Protein AF-A0A1Q3J452-F1 (afdb_monomer)

Sequence (165 aa):
MGGCTTPSDTPPPAIDLPASRIGHAGDHASPPPPAVRPVKRPRPASAARPKAVTLDPDRLIGLGPEAVRALLGPPAQVRDGDLSREWIYTARDCSFRVIFYPNLNAAAFRVLKYGGSNRDGDVLDVSDVCIRHILNMSQSASTAARKNDAAGNRRGARPGDGGGR

Foldseek 3Di:
DDDDDDDDDDDDDDDDDDDDDDDDDDDDDDDDDPPPDPPPDPDPDPDPQPDQPQDDPVVQFFDAPVVVCLQQNAAPDWDDDDFWIKGWHDDPFKIKIWIWGQDPVPRGTGTHDIFMATPVGHTDDCPDPRNSVSNSVRRSVSVVVVVVVVVVVVPPDDDDDDDDD

pLDDT: mean 75.23, std 18.27, range [39.34, 97.19]

Nearest PDB structures (foldseek):
  3msw-assembly1_A  TM=6.963E-01  e=2.381E-01  Bacteroides fragilis NCTC 9343
  3ogd-assembly1_A  TM=4.836E-01  e=5.644E-01  Escherichia coli K-12
  3oh6-assembly1_A  TM=4.801E-01  e=7.681E-01  Escherichia coli K-12
  7kzp-assembly1_Q  TM=5.846E-01  e=1.423E+00  Homo sapiens
  8i34-assembly4_G  TM=4.646E-01  e=3.814E+00  Haliclona sp.

Mean predicted aligned error: 17.91 Å

Radius of gyration: 31.44 Å; Cα contacts (8 Å, |Δi|>4): 167; chains: 1; bounding box: 65×82×69 Å

Secondary structure (DSSP, 8-state):
----------PPPPPPP--------------PPP------PPPPP---PPP-PPPPGGGGTT--HHHHHHHH-S-SEEEE-SS-EEEEEE-SSEEEEEEEEEETTTTEEEEEEEEEEESS-PEEPTTSHHHHHHHHHHHHHHHHHHHHHHHHGGG----------

Structure (mmCIF, N/CA/C/O backbone):
data_AF-A0A1Q3J452-F1
#
_entry.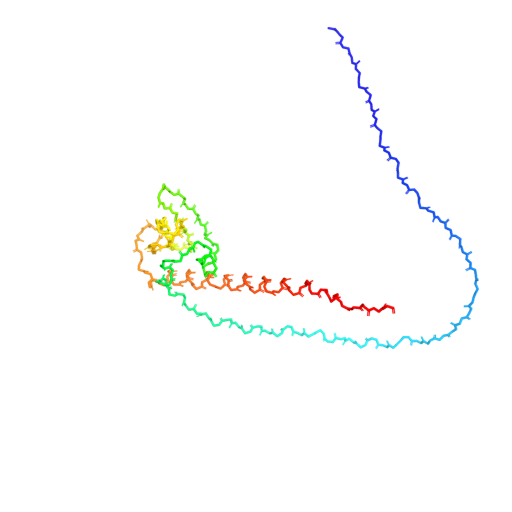id   AF-A0A1Q3J452-F1
#
loop_
_atom_site.group_PDB
_atom_site.id
_atom_site.type_symbol
_atom_site.label_atom_id
_atom_site.label_alt_id
_atom_site.label_comp_id
_atom_site.label_asym_id
_atom_site.label_entity_id
_atom_site.label_seq_id
_atom_site.pdbx_PDB_ins_code
_atom_site.Cartn_x
_atom_site.Cartn_y
_atom_site.Cartn_z
_atom_site.occupancy
_atom_site.B_iso_or_equiv
_atom_site.auth_seq_id
_atom_site.auth_comp_id
_atom_site.auth_asym_id
_atom_site.auth_atom_id
_atom_site.pdbx_PDB_model_num
ATOM 1 N N . MET A 1 1 ? 47.951 0.989 52.583 1.00 47.31 1 MET A N 1
ATOM 2 C CA . MET A 1 1 ? 48.432 -0.334 53.034 1.00 47.31 1 MET A CA 1
ATOM 3 C C . MET A 1 1 ? 47.254 -1.109 53.601 1.00 47.31 1 MET A C 1
ATOM 5 O O . MET A 1 1 ? 46.470 -0.505 54.318 1.00 47.31 1 MET A O 1
ATOM 9 N N . GLY A 1 2 ? 47.164 -2.401 53.273 1.00 51.34 2 GLY A N 1
ATOM 10 C CA . GLY A 1 2 ? 46.102 -3.342 53.665 1.00 51.34 2 GLY A CA 1
ATOM 11 C C . GLY A 1 2 ? 45.187 -3.654 52.476 1.00 51.34 2 GLY A C 1
ATOM 12 O O . GLY A 1 2 ? 44.576 -2.741 51.944 1.00 51.34 2 GLY A O 1
ATOM 13 N N . GLY A 1 3 ? 45.071 -4.869 51.943 1.00 46.16 3 GLY A N 1
ATOM 14 C CA . GLY A 1 3 ? 45.536 -6.194 52.363 1.00 46.16 3 GLY A CA 1
ATOM 15 C C . GLY A 1 3 ? 44.485 -7.217 51.901 1.00 46.16 3 GLY A C 1
ATOM 16 O O . GLY A 1 3 ? 43.302 -7.007 52.135 1.00 46.16 3 GLY A O 1
ATOM 17 N N . CYS A 1 4 ? 44.916 -8.249 51.175 1.00 54.53 4 CYS A N 1
ATOM 18 C CA . CYS A 1 4 ? 44.128 -9.199 50.377 1.00 54.53 4 CYS A CA 1
ATOM 19 C C . CYS A 1 4 ? 43.195 -10.124 51.187 1.00 54.53 4 CYS A C 1
ATOM 21 O O . CYS A 1 4 ? 43.472 -10.392 52.354 1.00 54.53 4 CYS A O 1
ATOM 23 N N . THR A 1 5 ? 42.201 -10.743 50.527 1.00 56.31 5 THR A N 1
ATOM 24 C CA . THR A 1 5 ? 42.137 -12.210 50.265 1.00 56.31 5 THR A CA 1
ATOM 25 C C . THR A 1 5 ? 40.724 -12.647 49.835 1.00 56.31 5 THR A C 1
ATOM 27 O O . THR A 1 5 ? 39.739 -12.372 50.512 1.00 56.31 5 THR A O 1
ATOM 30 N N . THR A 1 6 ? 40.648 -13.357 48.708 1.00 62.75 6 THR A N 1
ATOM 31 C CA . THR A 1 6 ? 39.519 -14.173 48.225 1.00 62.75 6 THR A CA 1
ATOM 32 C C . THR A 1 6 ? 39.559 -15.581 48.825 1.00 62.75 6 THR A C 1
ATOM 34 O O . THR A 1 6 ? 40.648 -16.122 49.017 1.00 62.75 6 THR A O 1
ATOM 37 N N . PRO A 1 7 ? 38.401 -16.242 48.980 1.00 61.81 7 PRO A N 1
ATOM 38 C CA . PRO A 1 7 ? 38.341 -17.699 48.901 1.00 61.81 7 PRO A CA 1
ATOM 39 C C . PRO A 1 7 ? 37.528 -18.209 47.695 1.00 61.81 7 PRO A C 1
ATOM 41 O O . PRO A 1 7 ? 36.445 -17.711 47.391 1.00 61.81 7 PRO A O 1
ATOM 44 N N . SER A 1 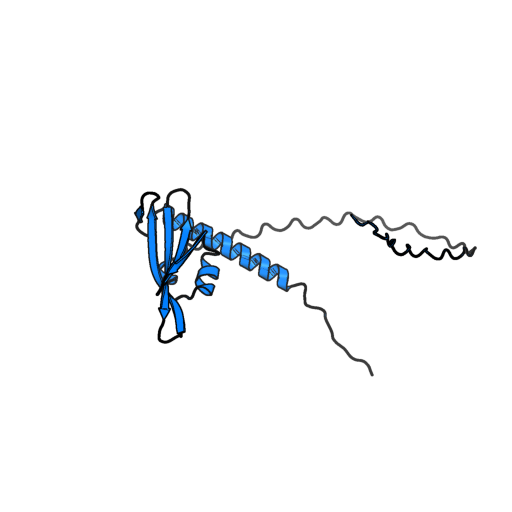8 ? 38.099 -19.218 47.026 1.00 55.06 8 SER A N 1
ATOM 45 C CA . SER A 1 8 ? 37.458 -20.155 46.092 1.00 55.06 8 SER A CA 1
ATOM 46 C C . SER A 1 8 ? 36.366 -20.983 46.770 1.00 55.06 8 SER A C 1
ATOM 48 O O . SER A 1 8 ? 36.577 -21.452 47.884 1.00 55.06 8 SER A O 1
ATOM 50 N N . ASP A 1 9 ? 35.286 -21.275 46.045 1.00 53.94 9 ASP A N 1
ATOM 51 C CA . ASP A 1 9 ? 34.324 -22.343 46.363 1.00 53.94 9 ASP A CA 1
ATOM 52 C C . ASP A 1 9 ? 33.758 -22.894 45.033 1.00 53.94 9 ASP A C 1
ATOM 54 O O . ASP A 1 9 ? 32.991 -22.223 44.349 1.00 53.94 9 ASP A O 1
ATOM 58 N N . THR A 1 10 ? 34.492 -23.791 44.369 1.00 63.19 10 THR A N 1
ATOM 59 C CA . THR A 1 10 ? 34.361 -25.267 44.337 1.00 63.19 10 THR A CA 1
ATOM 60 C C . THR A 1 10 ? 33.023 -25.778 43.759 1.00 63.19 10 THR A C 1
ATOM 62 O O . THR A 1 10 ? 31.969 -25.544 44.342 1.00 63.19 10 THR A O 1
ATOM 65 N N . PRO A 1 11 ? 33.035 -26.508 42.621 1.00 69.25 11 PRO A N 1
ATOM 66 C CA . PRO A 1 11 ? 31.825 -27.040 41.989 1.00 69.25 11 PRO A CA 1
ATOM 67 C C . PRO A 1 11 ? 31.267 -28.280 42.719 1.00 69.25 11 PRO A C 1
ATOM 69 O O . PRO A 1 11 ? 32.050 -29.092 43.219 1.00 69.25 11 PRO A O 1
ATOM 72 N N . PRO A 1 12 ? 29.935 -28.494 42.733 1.00 72.38 12 PRO A N 1
ATOM 73 C CA . PRO A 1 12 ? 29.352 -29.724 43.256 1.00 72.38 12 PRO A CA 1
ATOM 74 C C . PRO A 1 12 ? 29.565 -30.930 42.308 1.00 72.38 12 PRO A C 1
ATOM 76 O O . PRO A 1 12 ? 29.675 -30.758 41.090 1.00 72.38 12 PRO A O 1
ATOM 79 N N . PRO A 1 13 ? 29.626 -32.156 42.865 1.00 65.94 13 PRO A N 1
ATOM 80 C CA . PRO A 1 13 ? 30.060 -33.375 42.181 1.00 65.94 13 PRO A CA 1
ATOM 81 C C . PRO A 1 13 ? 29.020 -33.976 41.222 1.00 65.94 13 PRO A C 1
ATOM 83 O O . PRO A 1 13 ? 27.810 -33.875 41.424 1.00 65.94 13 PRO A O 1
ATOM 86 N N . ALA A 1 14 ? 29.527 -34.670 40.199 1.00 55.34 14 ALA A N 1
ATOM 87 C CA . ALA A 1 14 ? 28.763 -35.537 39.308 1.00 55.34 14 ALA A CA 1
ATOM 88 C C . ALA A 1 14 ? 28.209 -36.754 40.072 1.00 55.34 14 ALA A C 1
ATOM 90 O O . ALA A 1 14 ? 28.934 -37.402 40.825 1.00 55.34 14 ALA A O 1
ATOM 91 N N . ILE A 1 15 ? 26.927 -37.064 39.866 1.00 57.66 15 ILE A N 1
ATOM 92 C CA . ILE A 1 15 ? 26.265 -38.233 40.453 1.00 57.66 15 ILE A CA 1
ATOM 93 C C . ILE A 1 15 ? 26.518 -39.453 39.560 1.00 57.66 15 ILE A C 1
ATOM 95 O O . ILE A 1 15 ? 26.220 -39.443 38.366 1.00 57.66 15 ILE A O 1
ATOM 99 N N . ASP A 1 16 ? 27.088 -40.475 40.191 1.00 53.88 16 ASP A N 1
ATOM 100 C CA . ASP A 1 16 ? 27.519 -41.763 39.654 1.00 53.88 16 ASP A CA 1
ATOM 101 C C . ASP A 1 16 ? 26.337 -42.725 39.406 1.00 53.88 16 ASP A C 1
ATOM 103 O O . ASP A 1 16 ? 25.367 -42.774 40.168 1.00 53.88 16 ASP A O 1
ATOM 107 N N . LEU A 1 17 ? 26.419 -43.477 38.305 1.00 61.12 17 LEU A N 1
ATOM 108 C CA . LEU A 1 17 ? 25.435 -44.468 37.859 1.00 61.12 17 LEU A CA 1
ATOM 109 C C . LEU A 1 17 ? 25.444 -45.718 38.758 1.00 61.12 17 LEU A C 1
ATOM 111 O O . LEU A 1 17 ? 26.506 -46.301 38.966 1.00 61.12 17 LEU A O 1
ATOM 115 N N . PRO A 1 18 ? 24.285 -46.282 39.147 1.00 61.84 18 PRO A N 1
ATOM 116 C CA . PRO A 1 18 ? 24.267 -47.626 39.702 1.00 61.84 18 PRO A CA 1
ATOM 117 C C . PRO A 1 18 ? 24.395 -48.686 38.597 1.00 61.84 18 PRO A C 1
ATOM 119 O O . PRO A 1 18 ? 23.483 -48.912 37.799 1.00 61.84 18 PRO A O 1
ATOM 122 N N . ALA A 1 19 ? 25.517 -49.407 38.612 1.00 51.31 19 ALA A N 1
ATOM 123 C CA . ALA A 1 19 ? 25.635 -50.725 38.005 1.00 51.31 19 ALA A CA 1
ATOM 124 C C . ALA A 1 19 ? 24.872 -51.756 38.857 1.00 51.31 19 ALA A C 1
ATOM 126 O O . ALA A 1 19 ? 25.129 -51.905 40.054 1.00 51.31 19 ALA A O 1
ATOM 127 N N . SER A 1 20 ? 23.954 -52.518 38.256 1.00 55.00 20 SER A N 1
ATOM 128 C CA . SER A 1 20 ? 23.419 -53.726 38.894 1.00 55.00 20 SER A CA 1
ATOM 129 C C . SER A 1 20 ? 23.152 -54.869 37.917 1.00 55.00 20 SER A C 1
ATOM 131 O O . SER A 1 20 ? 22.141 -54.925 37.233 1.00 55.00 20 SER A O 1
ATOM 133 N N . ARG A 1 21 ? 24.138 -55.773 37.945 1.00 61.78 21 ARG A N 1
ATOM 134 C CA . ARG A 1 21 ? 24.089 -57.240 38.067 1.00 61.78 21 ARG A CA 1
ATOM 135 C C . ARG A 1 21 ? 23.343 -58.066 37.011 1.00 61.78 21 ARG A C 1
ATOM 137 O O . ARG A 1 21 ? 22.126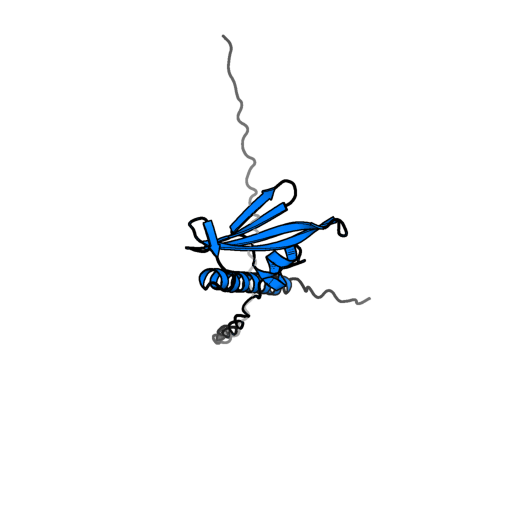 -58.122 36.920 1.00 61.78 21 ARG A O 1
ATOM 144 N N . ILE A 1 22 ? 24.198 -58.824 36.333 1.00 52.62 22 ILE A N 1
ATOM 145 C CA . ILE A 1 22 ? 24.006 -59.965 35.446 1.00 52.62 22 ILE A CA 1
ATOM 146 C C . ILE A 1 22 ? 23.172 -61.068 36.126 1.00 52.62 22 ILE A C 1
ATOM 148 O O . ILE A 1 22 ? 23.516 -61.517 37.219 1.00 52.62 22 ILE A O 1
ATOM 152 N N . GLY A 1 23 ? 22.136 -61.548 35.434 1.00 47.06 23 GLY A N 1
ATOM 153 C CA . GLY A 1 23 ? 21.423 -62.800 35.705 1.00 47.06 23 GLY A CA 1
ATOM 154 C C . GLY A 1 23 ? 21.412 -63.667 34.442 1.00 47.06 23 GLY A C 1
ATOM 155 O O . GLY A 1 23 ? 21.153 -63.165 33.353 1.00 47.06 23 GLY A O 1
ATOM 156 N N . HIS A 1 24 ? 21.776 -64.940 34.594 1.00 49.66 24 HIS A N 1
ATOM 157 C CA . HIS A 1 24 ? 21.988 -65.929 33.533 1.00 49.66 24 HIS A CA 1
ATOM 158 C C . HIS A 1 24 ? 20.709 -66.674 33.109 1.00 49.66 24 HIS A C 1
ATOM 160 O O . HIS A 1 24 ? 19.806 -66.872 33.916 1.00 49.66 24 HIS A O 1
ATOM 166 N N . ALA A 1 25 ? 20.808 -67.238 31.898 1.00 41.81 25 ALA A N 1
ATOM 167 C CA . ALA A 1 25 ? 20.196 -68.473 31.392 1.00 41.81 25 ALA A CA 1
ATOM 168 C C . ALA A 1 25 ? 18.753 -68.426 30.860 1.00 41.81 25 ALA A C 1
ATOM 170 O O . ALA A 1 25 ? 17.797 -68.148 31.576 1.00 41.81 25 ALA A O 1
ATOM 171 N N . GLY A 1 26 ? 18.621 -68.828 29.592 1.00 39.34 26 GLY A N 1
ATOM 172 C CA . GLY A 1 26 ? 17.350 -69.188 28.974 1.00 39.34 26 GLY A CA 1
ATOM 173 C C . GLY A 1 26 ? 17.406 -69.167 27.452 1.00 39.34 26 GLY A C 1
ATOM 174 O O . GLY A 1 26 ? 16.943 -68.211 26.840 1.00 39.34 26 GLY A O 1
ATOM 175 N N . ASP A 1 27 ? 17.981 -70.213 26.856 1.00 50.88 27 ASP A N 1
ATOM 176 C CA . ASP A 1 27 ? 17.786 -70.596 25.457 1.00 50.88 27 ASP A CA 1
ATOM 177 C C . ASP A 1 27 ? 16.313 -70.475 25.040 1.00 50.88 27 ASP A C 1
ATOM 179 O O . ASP A 1 27 ? 15.450 -71.163 25.586 1.00 50.88 27 ASP A O 1
ATOM 183 N N . HIS A 1 28 ? 16.029 -69.671 24.015 1.00 47.22 28 HIS A N 1
ATOM 184 C CA . HIS A 1 28 ? 14.921 -69.978 23.119 1.00 47.22 28 HIS A CA 1
ATOM 185 C C . HIS A 1 28 ? 15.211 -69.440 21.717 1.00 47.22 28 HIS A C 1
ATOM 187 O O . HIS A 1 28 ? 15.304 -68.237 21.477 1.00 47.22 28 HIS A O 1
ATOM 193 N N . ALA A 1 29 ? 15.411 -70.376 20.797 1.00 47.72 29 ALA A N 1
ATOM 194 C CA . ALA A 1 29 ? 15.607 -70.129 19.383 1.00 47.72 29 ALA A CA 1
ATOM 195 C C . ALA A 1 29 ? 14.324 -69.616 18.693 1.00 47.72 29 ALA A C 1
ATOM 197 O O . ALA A 1 29 ? 13.218 -69.948 19.119 1.00 47.72 29 ALA A O 1
ATOM 198 N N . SER A 1 30 ? 14.527 -68.951 17.538 1.00 44.78 30 SER A N 1
ATOM 199 C CA . SER A 1 30 ? 13.590 -68.720 16.407 1.00 44.78 30 SER A CA 1
ATOM 200 C C . SER A 1 30 ? 12.981 -67.306 16.286 1.00 44.78 30 SER A C 1
ATOM 202 O O . SER A 1 30 ? 12.684 -66.703 17.315 1.00 44.78 30 SER A O 1
ATOM 204 N N . PRO A 1 31 ? 12.666 -66.774 15.076 1.00 52.06 31 PRO A N 1
ATOM 205 C CA . PRO A 1 31 ? 13.103 -67.058 13.690 1.00 52.06 31 PRO A CA 1
ATOM 206 C C . PRO A 1 31 ? 13.834 -65.837 13.046 1.00 52.06 31 PRO A C 1
ATOM 208 O O . PRO A 1 31 ? 13.930 -64.779 13.671 1.00 52.06 31 PRO A O 1
ATOM 211 N N . PRO A 1 32 ? 14.356 -65.913 11.798 1.00 59.47 32 PRO A N 1
ATOM 212 C CA . PRO A 1 32 ? 14.938 -64.743 11.128 1.00 59.47 32 PRO A CA 1
ATOM 213 C C . PRO A 1 32 ? 13.896 -63.628 10.892 1.00 59.47 32 PRO A C 1
ATOM 215 O O . PRO A 1 32 ? 12.753 -63.924 10.529 1.00 59.47 32 PRO A O 1
ATOM 218 N N . PRO A 1 33 ? 14.271 -62.341 11.045 1.00 61.44 33 PRO A N 1
ATOM 219 C CA . PRO A 1 33 ? 13.375 -61.229 10.761 1.00 61.44 33 PRO A CA 1
ATOM 220 C C . PRO A 1 33 ? 13.035 -61.171 9.261 1.00 61.44 33 PRO A C 1
ATOM 222 O O . PRO A 1 33 ? 13.914 -61.382 8.418 1.00 61.44 33 PRO A O 1
ATOM 225 N N . PRO A 1 34 ? 11.781 -60.856 8.892 1.00 57.81 34 PRO A N 1
ATOM 226 C CA . PRO A 1 34 ? 11.405 -60.666 7.501 1.00 57.81 34 PRO A CA 1
ATOM 227 C C . PRO A 1 34 ? 12.173 -59.481 6.909 1.00 57.81 34 PRO A C 1
ATOM 229 O O . PRO A 1 34 ? 12.263 -58.409 7.511 1.00 57.81 34 PRO A O 1
ATOM 232 N N . ALA A 1 35 ? 12.710 -59.679 5.705 1.00 57.72 35 ALA A N 1
ATOM 233 C CA . ALA A 1 35 ? 13.376 -58.647 4.928 1.00 57.72 35 ALA A CA 1
ATOM 234 C C . ALA A 1 35 ? 12.494 -57.389 4.838 1.00 57.72 35 ALA A C 1
ATOM 236 O O . ALA A 1 35 ? 11.417 -57.401 4.233 1.00 57.72 35 ALA A O 1
ATOM 237 N N . VAL A 1 36 ? 12.961 -56.293 5.441 1.00 59.84 36 VAL A N 1
ATOM 238 C CA . VAL A 1 36 ? 12.317 -54.984 5.346 1.00 59.84 36 VAL A CA 1
ATOM 239 C C . VAL A 1 36 ? 12.438 -54.529 3.896 1.00 59.84 36 VAL A C 1
ATOM 241 O O . VAL A 1 36 ? 13.482 -54.060 3.446 1.00 59.84 36 VAL A O 1
ATOM 244 N N . ARG A 1 37 ? 11.358 -54.712 3.132 1.00 62.53 37 ARG A N 1
ATOM 245 C CA . ARG A 1 37 ? 11.241 -54.177 1.774 1.00 62.53 37 ARG A CA 1
ATOM 246 C C . ARG A 1 37 ? 11.473 -52.663 1.855 1.00 62.53 37 ARG A C 1
ATOM 248 O O . ARG A 1 37 ? 10.852 -52.022 2.707 1.00 62.53 37 ARG A O 1
ATOM 255 N N . PRO A 1 38 ? 12.310 -52.062 0.990 1.00 58.38 38 PRO A N 1
ATOM 256 C CA . PRO A 1 38 ? 12.501 -50.622 0.999 1.00 58.38 38 PRO A CA 1
ATOM 257 C C . PRO A 1 38 ? 11.158 -49.961 0.696 1.00 58.38 38 PRO A C 1
ATOM 259 O O . PRO A 1 38 ? 10.637 -50.061 -0.419 1.00 58.38 38 PRO A O 1
ATOM 262 N N . VAL A 1 39 ? 10.567 -49.311 1.697 1.00 61.69 39 VAL A N 1
ATOM 263 C CA . VAL A 1 39 ? 9.381 -48.483 1.498 1.00 61.69 39 VAL A CA 1
ATOM 264 C C . VAL A 1 39 ? 9.821 -47.349 0.583 1.00 61.69 39 VAL A C 1
ATOM 266 O O . VAL A 1 39 ? 10.577 -46.464 0.990 1.00 61.69 39 VAL A O 1
ATOM 269 N N . LYS A 1 40 ? 9.400 -47.407 -0.687 1.00 59.44 40 LYS A N 1
ATOM 270 C CA . LYS A 1 40 ? 9.569 -46.313 -1.644 1.00 59.44 40 LYS A CA 1
ATOM 271 C C . LYS A 1 40 ? 8.958 -45.072 -1.007 1.00 59.44 40 LYS A C 1
ATOM 273 O O . LYS A 1 40 ? 7.740 -44.953 -0.908 1.00 59.44 40 LYS A O 1
ATOM 278 N N . ARG A 1 41 ? 9.825 -44.176 -0.537 1.00 63.84 41 ARG A N 1
ATOM 279 C CA . ARG A 1 41 ? 9.448 -42.874 0.002 1.00 63.84 41 ARG A CA 1
ATOM 280 C C . ARG A 1 41 ? 8.581 -42.187 -1.063 1.00 63.84 41 ARG A C 1
ATOM 282 O O . ARG A 1 41 ? 9.063 -42.037 -2.189 1.00 63.84 41 ARG A O 1
ATOM 289 N N . PRO A 1 42 ? 7.322 -41.818 -0.773 1.00 60.97 42 PRO A N 1
ATOM 290 C CA . PRO A 1 42 ? 6.503 -41.113 -1.743 1.00 60.97 42 PRO A CA 1
ATOM 291 C C . PRO A 1 42 ? 7.226 -39.824 -2.123 1.00 60.97 42 PRO A C 1
ATOM 293 O O . PRO A 1 42 ? 7.526 -38.989 -1.268 1.00 60.97 42 PRO A O 1
ATOM 296 N N . ARG A 1 43 ? 7.565 -39.689 -3.407 1.00 60.69 43 ARG A N 1
ATOM 297 C CA . ARG A 1 43 ? 8.060 -38.436 -3.976 1.00 60.69 43 ARG A CA 1
ATOM 298 C C . ARG A 1 43 ? 6.999 -37.374 -3.670 1.00 60.69 43 ARG A C 1
ATOM 300 O O . ARG A 1 43 ? 5.844 -37.608 -4.029 1.00 60.69 43 ARG A O 1
ATOM 307 N N . PRO A 1 44 ? 7.328 -36.254 -3.002 1.00 60.81 44 PRO A N 1
ATOM 308 C CA . PRO A 1 44 ? 6.340 -35.217 -2.760 1.00 60.81 44 PRO A CA 1
ATOM 309 C C . PRO A 1 44 ? 5.794 -34.780 -4.117 1.00 60.81 44 PRO A C 1
ATOM 311 O O . PRO A 1 44 ? 6.551 -34.366 -4.998 1.00 60.81 44 PRO A O 1
ATOM 314 N N . ALA A 1 45 ? 4.486 -34.962 -4.304 1.00 59.50 45 ALA A N 1
ATOM 315 C CA . ALA A 1 45 ? 3.788 -34.474 -5.476 1.00 59.50 45 ALA A CA 1
ATOM 316 C C . ALA A 1 45 ? 4.092 -32.980 -5.593 1.00 59.50 45 ALA A C 1
ATOM 318 O O . ALA A 1 45 ? 3.901 -32.236 -4.626 1.00 59.50 45 ALA A O 1
ATOM 319 N N . SER A 1 46 ? 4.618 -32.563 -6.747 1.00 56.97 46 SER A N 1
ATOM 320 C CA . SER A 1 46 ? 4.813 -31.155 -7.076 1.00 56.97 46 SER A CA 1
ATOM 321 C C . SER A 1 46 ? 3.510 -30.425 -6.791 1.00 56.97 46 SER A C 1
ATOM 323 O O . SER A 1 46 ? 2.535 -30.584 -7.522 1.00 56.97 46 SER A O 1
ATOM 325 N N . ALA A 1 47 ? 3.482 -29.665 -5.696 1.00 61.19 47 ALA A N 1
ATOM 326 C CA . ALA A 1 47 ? 2.366 -28.796 -5.391 1.00 61.19 47 ALA A CA 1
ATOM 327 C C . ALA A 1 47 ? 2.174 -27.898 -6.612 1.00 61.19 47 ALA A C 1
ATOM 329 O O . ALA A 1 47 ? 3.111 -27.200 -7.009 1.00 61.19 47 ALA A O 1
ATOM 330 N N . ALA A 1 48 ? 0.995 -27.977 -7.231 1.00 58.16 48 ALA A N 1
ATOM 331 C CA . ALA A 1 48 ? 0.619 -27.098 -8.322 1.00 58.16 48 ALA A CA 1
ATOM 332 C C . ALA A 1 48 ? 0.989 -25.666 -7.922 1.00 58.16 48 ALA A C 1
ATOM 334 O O . ALA A 1 48 ? 0.611 -25.208 -6.838 1.00 58.16 48 ALA A O 1
ATOM 335 N N . ARG A 1 49 ? 1.803 -24.995 -8.748 1.00 59.59 49 ARG A N 1
ATOM 336 C CA . ARG A 1 49 ? 2.152 -23.593 -8.507 1.00 59.59 49 ARG A CA 1
ATOM 337 C C . ARG A 1 49 ? 0.829 -22.829 -8.403 1.00 59.59 49 ARG A C 1
ATOM 339 O O . ARG A 1 49 ? 0.018 -22.961 -9.325 1.00 59.59 49 ARG A O 1
ATOM 346 N N . PRO A 1 50 ? 0.574 -22.090 -7.308 1.00 55.72 50 PRO A N 1
ATOM 347 C CA . PRO A 1 50 ? -0.592 -21.227 -7.241 1.00 55.72 50 PRO A CA 1
ATOM 348 C C . PRO A 1 50 ? -0.580 -20.352 -8.490 1.00 55.72 50 PRO A C 1
ATOM 350 O O . PRO A 1 50 ? 0.462 -19.786 -8.832 1.00 55.72 50 PRO A O 1
ATOM 353 N N . LYS A 1 51 ? -1.707 -20.293 -9.207 1.00 55.03 51 LYS A N 1
ATOM 354 C CA . LYS A 1 51 ? -1.872 -19.318 -10.285 1.00 55.03 51 LYS A CA 1
ATOM 355 C C . LYS A 1 51 ? -1.553 -17.961 -9.668 1.00 55.03 51 LYS A C 1
ATOM 357 O O . LYS A 1 51 ? -2.140 -17.625 -8.640 1.00 55.03 51 LYS A O 1
ATOM 362 N N . ALA A 1 52 ? -0.586 -17.246 -10.238 1.00 55.56 52 ALA A N 1
ATOM 363 C CA . ALA A 1 52 ? -0.247 -15.904 -9.796 1.00 55.56 52 ALA A CA 1
ATOM 364 C C . ALA A 1 52 ? -1.462 -15.018 -10.082 1.00 55.56 52 ALA A C 1
ATOM 366 O O . ALA A 1 52 ? -1.637 -14.519 -11.190 1.00 55.56 52 ALA A O 1
ATOM 367 N N . VAL A 1 53 ? -2.361 -14.912 -9.107 1.00 58.72 53 VAL A N 1
ATOM 368 C CA . VAL A 1 53 ? -3.406 -13.898 -9.117 1.00 58.72 53 VAL A CA 1
ATOM 369 C C . VAL A 1 53 ? -2.652 -12.583 -9.032 1.00 58.72 53 VAL A C 1
ATOM 371 O O . VAL A 1 53 ? -1.883 -12.388 -8.101 1.00 58.72 53 VAL A O 1
ATOM 374 N N . THR A 1 54 ? -2.767 -11.716 -10.031 1.00 69.88 54 THR A N 1
ATOM 375 C CA . THR A 1 54 ? -2.205 -10.367 -9.927 1.00 69.88 54 THR A CA 1
ATOM 376 C C . THR A 1 54 ? -3.039 -9.596 -8.908 1.00 69.88 54 THR A C 1
ATOM 378 O O . THR A 1 54 ? -4.263 -9.559 -9.027 1.00 69.88 54 THR A O 1
ATOM 381 N N . LEU A 1 55 ? -2.394 -9.047 -7.873 1.00 81.25 55 LEU A N 1
ATOM 382 C CA . LEU A 1 55 ? -3.080 -8.234 -6.874 1.00 81.25 55 LEU A CA 1
ATOM 383 C C . LEU A 1 55 ? -3.457 -6.929 -7.547 1.00 81.25 55 LEU A C 1
ATOM 385 O O . LEU A 1 55 ? -2.590 -6.229 -8.069 1.00 81.25 55 LEU A O 1
ATOM 389 N N . ASP A 1 56 ? -4.736 -6.607 -7.484 1.00 85.25 56 ASP A N 1
ATOM 390 C CA . ASP A 1 56 ? -5.198 -5.278 -7.812 1.00 85.25 56 ASP A CA 1
ATOM 391 C C . ASP A 1 56 ? -4.972 -4.346 -6.599 1.00 85.25 56 ASP A C 1
ATOM 393 O O . ASP A 1 56 ? -5.390 -4.688 -5.485 1.00 85.25 56 ASP A O 1
ATOM 397 N N . PRO A 1 57 ? -4.259 -3.223 -6.771 1.00 87.69 57 PRO A N 1
ATOM 398 C CA . PRO A 1 57 ? -3.861 -2.343 -5.677 1.00 87.69 57 PRO A CA 1
ATOM 399 C C . PRO A 1 57 ? -5.041 -1.569 -5.070 1.00 87.69 57 PRO A C 1
ATOM 401 O O . PRO A 1 57 ? -4.992 -1.262 -3.878 1.00 87.69 57 PRO A O 1
ATOM 404 N N . ASP A 1 58 ? -6.135 -1.337 -5.807 1.00 91.50 58 ASP A N 1
ATOM 405 C CA . ASP A 1 58 ? -7.334 -0.685 -5.264 1.00 91.50 58 ASP A CA 1
ATOM 406 C C . ASP A 1 58 ? -8.002 -1.525 -4.177 1.00 91.50 58 ASP A C 1
ATOM 408 O O . ASP A 1 58 ? -8.610 -0.994 -3.245 1.00 91.50 58 ASP A O 1
ATOM 412 N N . ARG A 1 59 ? -7.794 -2.845 -4.198 1.00 91.12 59 ARG A N 1
ATOM 413 C CA . ARG A 1 59 ? -8.265 -3.746 -3.136 1.00 91.12 59 ARG A CA 1
ATOM 414 C C . ARG A 1 59 ? -7.599 -3.504 -1.782 1.00 91.12 59 ARG A C 1
ATOM 416 O O . ARG A 1 59 ? -8.048 -4.080 -0.793 1.00 91.12 59 ARG A O 1
ATOM 423 N N . LEU A 1 60 ? -6.526 -2.714 -1.726 1.00 93.25 60 LEU A N 1
ATOM 424 C CA . LEU A 1 60 ? -5.864 -2.348 -0.476 1.00 93.25 60 LEU A CA 1
ATOM 425 C C . LEU A 1 60 ? -6.604 -1.234 0.263 1.00 93.25 60 LEU A C 1
ATOM 427 O O . LEU A 1 60 ? -6.487 -1.158 1.486 1.00 93.25 60 LEU A O 1
ATOM 431 N N . ILE A 1 61 ? -7.356 -0.387 -0.445 1.00 95.12 61 ILE A N 1
ATOM 432 C CA . ILE A 1 61 ? -8.050 0.759 0.147 1.00 95.12 61 ILE A CA 1
ATOM 433 C C . ILE A 1 61 ? -9.029 0.286 1.227 1.00 95.12 61 ILE A C 1
ATOM 435 O O . ILE A 1 61 ? -9.789 -0.664 1.050 1.00 95.12 61 ILE A O 1
ATOM 439 N N . GLY A 1 62 ? -8.984 0.934 2.391 1.00 93.69 62 GLY A N 1
ATOM 440 C CA . GLY A 1 62 ? -9.819 0.587 3.539 1.00 93.69 62 GLY A CA 1
ATOM 441 C C . GLY A 1 62 ? -9.381 -0.672 4.299 1.00 93.69 62 GLY A C 1
ATOM 442 O O . GLY A 1 62 ? -9.974 -0.991 5.336 1.00 93.69 62 GLY A O 1
ATOM 443 N N . LEU A 1 63 ? -8.337 -1.386 3.864 1.00 95.31 63 LEU A N 1
ATOM 444 C CA . LEU A 1 63 ? -7.774 -2.492 4.639 1.00 95.31 63 LEU A CA 1
ATOM 445 C C . LEU A 1 63 ? -6.940 -1.982 5.816 1.00 95.31 63 LEU A C 1
ATOM 447 O O . LEU A 1 63 ? -6.365 -0.897 5.780 1.00 95.31 63 LEU A O 1
ATOM 451 N N . GLY A 1 64 ? -6.892 -2.776 6.885 1.00 94.69 64 GLY A N 1
ATOM 452 C CA . GLY A 1 64 ? -5.996 -2.537 8.016 1.00 94.69 64 GLY A CA 1
ATOM 453 C C . GLY A 1 64 ? -4.613 -3.174 7.812 1.00 94.69 64 GLY A C 1
ATOM 454 O O . GLY A 1 64 ? -4.464 -4.030 6.936 1.00 94.69 64 GLY A O 1
ATOM 455 N N . PRO A 1 65 ? -3.612 -2.821 8.640 1.00 93.75 65 PRO A N 1
ATOM 456 C CA . PRO A 1 65 ? -2.237 -3.316 8.525 1.00 93.75 65 PRO A CA 1
ATOM 457 C C . PRO A 1 65 ? -2.117 -4.842 8.454 1.00 93.75 65 PRO A C 1
ATOM 459 O O . PRO A 1 65 ? -1.409 -5.358 7.594 1.00 93.75 65 PRO A O 1
ATOM 462 N N . GLU A 1 66 ? -2.849 -5.573 9.297 1.00 93.56 66 GLU A N 1
ATOM 463 C CA . GLU A 1 66 ? -2.829 -7.044 9.308 1.00 93.56 66 GLU A CA 1
ATOM 464 C C . GLU A 1 66 ? -3.359 -7.642 8.000 1.00 93.56 66 GLU A C 1
ATOM 466 O O . GLU A 1 66 ? -2.757 -8.551 7.430 1.00 93.56 66 GLU A O 1
ATOM 471 N N . ALA A 1 67 ? -4.450 -7.089 7.465 1.00 92.69 67 ALA A N 1
ATOM 472 C CA . ALA A 1 67 ? -5.020 -7.543 6.199 1.00 92.69 67 ALA A CA 1
ATOM 473 C C . ALA A 1 67 ? -4.084 -7.243 5.018 1.00 92.69 67 ALA A C 1
ATOM 475 O O . ALA A 1 67 ? -3.895 -8.099 4.154 1.00 92.69 67 ALA A O 1
ATOM 476 N N . VAL A 1 68 ? -3.446 -6.067 5.007 1.00 93.75 68 VAL A N 1
ATOM 477 C CA . VAL A 1 68 ? -2.438 -5.714 3.994 1.00 93.75 68 VAL A CA 1
ATOM 478 C C . VAL A 1 68 ? -1.228 -6.638 4.092 1.00 93.75 68 VAL A C 1
ATOM 480 O O . VAL A 1 68 ? -0.796 -7.186 3.080 1.00 93.75 68 VAL A O 1
ATOM 483 N N . ARG A 1 69 ? -0.725 -6.897 5.304 1.00 92.81 69 ARG A N 1
ATOM 484 C CA . ARG A 1 69 ? 0.377 -7.839 5.546 1.00 92.81 69 ARG A CA 1
ATOM 485 C C . ARG A 1 69 ? 0.025 -9.252 5.100 1.00 92.81 69 ARG A C 1
ATOM 487 O O . ARG A 1 69 ? 0.878 -9.963 4.590 1.00 92.81 69 ARG A O 1
ATOM 494 N N . ALA A 1 70 ? -1.229 -9.661 5.234 1.00 89.69 70 ALA A N 1
ATOM 495 C CA . ALA A 1 70 ? -1.669 -10.966 4.769 1.00 89.69 70 ALA A CA 1
ATOM 496 C C . ALA A 1 70 ? -1.740 -11.076 3.231 1.00 89.69 70 ALA A C 1
ATOM 498 O O . ALA A 1 70 ? -1.795 -12.202 2.726 1.00 89.69 70 ALA A O 1
ATOM 499 N N . LEU A 1 71 ? -1.794 -9.957 2.497 1.00 89.62 71 LEU A N 1
ATOM 500 C CA . LEU A 1 71 ? -1.871 -9.906 1.028 1.00 89.62 71 LEU A CA 1
ATOM 501 C C . LEU A 1 71 ? -0.512 -9.637 0.369 1.00 89.62 71 LEU A C 1
ATOM 503 O O . LEU A 1 71 ? -0.163 -10.305 -0.602 1.00 89.62 71 LEU A O 1
ATOM 507 N N . LEU A 1 72 ? 0.232 -8.659 0.887 1.00 90.12 72 LEU A N 1
ATOM 508 C CA . LEU A 1 72 ? 1.530 -8.217 0.370 1.00 90.12 72 LEU A CA 1
ATOM 509 C C . LEU A 1 72 ? 2.716 -8.779 1.167 1.00 90.12 72 LEU A C 1
ATOM 511 O O . LEU A 1 72 ? 3.867 -8.682 0.750 1.00 90.12 72 LEU A O 1
ATOM 515 N N . GLY A 1 73 ? 2.475 -9.356 2.334 1.00 91.00 73 GLY A N 1
ATOM 516 C CA . GLY A 1 73 ? 3.545 -9.817 3.200 1.00 91.00 73 GLY A CA 1
ATOM 517 C C . GLY A 1 73 ? 4.173 -8.661 3.979 1.00 91.00 73 GLY A C 1
ATOM 518 O O . GLY A 1 73 ? 3.641 -7.539 4.007 1.00 91.00 73 GLY A O 1
ATOM 519 N N . PRO A 1 74 ? 5.293 -8.932 4.668 1.00 92.31 74 PRO A N 1
ATOM 520 C CA . PRO A 1 74 ? 5.980 -7.920 5.452 1.00 92.31 74 PRO A CA 1
ATOM 521 C C . PRO A 1 74 ? 6.572 -6.832 4.536 1.00 92.31 74 PRO A C 1
ATOM 523 O O . PRO A 1 74 ? 7.143 -7.161 3.494 1.00 92.31 74 PRO A O 1
ATOM 526 N N . PRO A 1 75 ? 6.454 -5.544 4.903 1.00 94.88 75 PRO A N 1
ATOM 527 C CA . PRO A 1 75 ? 7.098 -4.463 4.166 1.00 94.88 75 PRO A CA 1
ATOM 528 C C . PRO A 1 75 ? 8.617 -4.483 4.362 1.00 94.88 75 PRO A C 1
ATOM 530 O O . PRO A 1 75 ? 9.117 -4.987 5.368 1.00 94.88 75 PRO A O 1
ATOM 533 N N . ALA A 1 76 ? 9.344 -3.885 3.418 1.00 94.44 76 ALA A N 1
ATOM 534 C CA . ALA A 1 76 ? 10.788 -3.698 3.531 1.00 94.44 76 ALA A CA 1
ATOM 535 C C . ALA A 1 76 ? 11.135 -2.598 4.546 1.00 94.44 76 ALA A C 1
ATOM 537 O O . ALA A 1 76 ? 12.120 -2.709 5.272 1.00 94.44 76 ALA A O 1
ATOM 538 N N . GLN A 1 77 ? 10.312 -1.549 4.620 1.00 95.56 77 GLN A N 1
ATOM 539 C CA . GLN A 1 77 ? 10.459 -0.476 5.599 1.00 95.56 77 GLN A CA 1
ATOM 540 C C . GLN A 1 77 ? 9.092 -0.033 6.126 1.00 95.56 77 GLN A C 1
ATOM 542 O O . GLN A 1 77 ? 8.101 -0.022 5.396 1.00 95.56 77 GLN A O 1
ATOM 547 N N . VAL A 1 78 ? 9.057 0.359 7.397 1.00 96.69 78 VAL A N 1
ATOM 548 C CA . VAL A 1 78 ? 7.921 1.032 8.032 1.00 96.69 78 VAL A CA 1
ATOM 549 C C . VAL A 1 78 ? 8.390 2.410 8.481 1.00 96.69 78 VAL A C 1
ATOM 551 O O . VAL A 1 78 ? 9.471 2.530 9.057 1.00 96.69 78 VAL A O 1
ATOM 554 N N . ARG A 1 79 ? 7.601 3.442 8.188 1.00 95.44 79 ARG A N 1
ATOM 555 C CA . ARG A 1 79 ? 7.807 4.810 8.660 1.00 95.44 79 ARG A CA 1
ATOM 556 C C . ARG A 1 79 ? 6.556 5.261 9.392 1.00 95.44 79 ARG A C 1
ATOM 558 O O . ARG A 1 79 ? 5.480 5.326 8.804 1.00 95.44 79 ARG A O 1
ATOM 565 N N . ASP A 1 80 ? 6.699 5.548 10.672 1.00 94.69 80 ASP A N 1
ATOM 566 C CA . ASP A 1 80 ? 5.633 6.107 11.491 1.00 94.69 80 ASP A CA 1
ATOM 567 C C . ASP A 1 80 ? 5.761 7.633 11.495 1.00 94.69 80 ASP A C 1
ATOM 569 O O . ASP A 1 80 ? 6.835 8.169 11.764 1.00 94.69 80 ASP A O 1
ATOM 573 N N . GLY A 1 81 ? 4.677 8.323 11.156 1.00 90.38 81 GLY A N 1
ATOM 574 C CA . GLY A 1 81 ? 4.530 9.770 11.287 1.00 90.38 81 GLY A CA 1
ATOM 575 C C . GLY A 1 81 ? 3.376 10.114 12.227 1.00 90.38 81 GLY A C 1
ATOM 576 O O . GLY A 1 81 ? 2.656 9.231 12.690 1.00 90.38 81 GLY A O 1
ATOM 577 N N . ASP A 1 82 ? 3.161 11.406 12.476 1.00 87.94 82 ASP A N 1
ATOM 578 C CA . ASP A 1 82 ? 2.227 11.872 13.516 1.00 87.94 82 ASP A CA 1
ATOM 579 C C . ASP A 1 82 ? 0.777 11.411 13.295 1.00 87.94 82 ASP A C 1
ATOM 581 O O . ASP A 1 82 ? 0.080 11.032 14.233 1.00 87.94 82 ASP A O 1
ATOM 585 N N . LEU A 1 83 ? 0.321 11.417 12.038 1.00 90.25 83 LEU A N 1
ATOM 586 C CA . LEU A 1 83 ? -1.047 11.047 11.646 1.00 90.25 83 LEU A CA 1
ATOM 587 C C . LEU A 1 83 ? -1.091 9.937 10.597 1.00 90.25 83 LEU A C 1
ATOM 589 O O . LEU A 1 83 ? -2.139 9.677 10.006 1.00 90.25 83 LEU A O 1
ATOM 593 N N . SER A 1 84 ? 0.040 9.298 10.313 1.00 94.69 84 SER A N 1
ATOM 594 C CA . SER A 1 84 ? 0.086 8.266 9.285 1.00 94.69 84 SER A CA 1
ATOM 595 C C . SER A 1 84 ? 1.174 7.246 9.548 1.00 94.69 84 SER A C 1
ATOM 597 O O . SER A 1 84 ? 2.164 7.518 10.217 1.00 94.69 84 SER A O 1
ATOM 599 N N . ARG A 1 85 ? 0.993 6.064 8.978 1.00 96.00 85 ARG A N 1
ATOM 600 C CA . ARG A 1 85 ? 2.013 5.026 8.917 1.00 96.00 85 ARG A CA 1
ATOM 601 C C . ARG A 1 85 ? 2.227 4.679 7.460 1.00 96.00 85 ARG A C 1
ATOM 603 O O . ARG A 1 85 ? 1.275 4.345 6.768 1.00 96.00 85 ARG A O 1
ATOM 610 N N . GLU A 1 86 ? 3.459 4.734 6.993 1.00 96.06 86 GLU A N 1
ATOM 611 C CA . GLU A 1 86 ? 3.831 4.393 5.628 1.00 96.06 86 GLU A CA 1
ATOM 612 C C . GLU A 1 86 ? 4.593 3.068 5.618 1.00 96.06 86 GLU A C 1
ATOM 614 O O . GLU A 1 86 ? 5.555 2.865 6.359 1.00 96.06 86 GLU A O 1
ATOM 619 N N . TRP A 1 87 ? 4.148 2.140 4.781 1.00 97.19 87 TRP A N 1
ATOM 620 C CA . TRP A 1 87 ? 4.828 0.881 4.505 1.00 97.19 87 TRP A CA 1
ATOM 621 C C . TRP A 1 87 ? 5.417 0.927 3.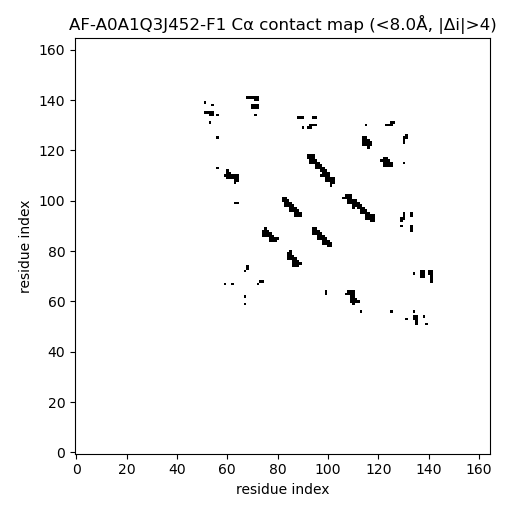108 1.00 97.19 87 TRP A C 1
ATOM 623 O O . TRP A 1 87 ? 4.713 1.231 2.148 1.00 97.19 87 TRP A O 1
ATOM 633 N N . ILE A 1 88 ? 6.698 0.597 2.997 1.00 95.81 88 ILE A N 1
ATOM 634 C CA . ILE A 1 88 ? 7.448 0.659 1.748 1.00 95.81 88 ILE A CA 1
ATOM 635 C C . ILE A 1 88 ? 7.883 -0.753 1.374 1.00 95.81 88 ILE A C 1
ATOM 637 O O . ILE A 1 88 ? 8.530 -1.455 2.154 1.00 95.81 88 ILE A O 1
ATOM 641 N N . TYR A 1 89 ? 7.536 -1.152 0.159 1.00 94.75 89 TYR A N 1
ATOM 642 C CA . TYR A 1 89 ? 7.960 -2.381 -0.490 1.00 94.75 89 TYR A CA 1
ATOM 643 C C . TYR A 1 89 ? 8.939 -2.011 -1.595 1.00 94.75 89 TYR A C 1
ATOM 645 O O . TYR A 1 89 ? 8.592 -1.247 -2.491 1.00 94.75 89 TYR A O 1
ATOM 653 N N . THR A 1 90 ? 10.161 -2.523 -1.533 1.00 93.06 90 THR A N 1
ATOM 654 C CA . THR A 1 90 ? 11.222 -2.156 -2.473 1.00 93.06 90 THR A CA 1
ATOM 655 C C . THR A 1 90 ? 11.521 -3.301 -3.437 1.00 93.06 90 THR A C 1
ATOM 657 O O . THR A 1 90 ? 11.538 -4.474 -3.062 1.00 93.06 90 THR A O 1
ATOM 660 N N . ALA A 1 91 ? 11.762 -2.951 -4.698 1.00 89.62 91 ALA A N 1
ATOM 661 C CA . ALA A 1 91 ? 12.443 -3.789 -5.678 1.00 89.62 91 ALA A CA 1
ATOM 662 C C . ALA A 1 91 ? 13.764 -3.117 -6.079 1.00 89.62 91 ALA A C 1
ATOM 664 O O . ALA A 1 91 ? 14.176 -2.128 -5.475 1.00 89.62 91 ALA A O 1
ATOM 665 N N . ARG A 1 92 ? 14.455 -3.660 -7.088 1.00 87.62 92 ARG A N 1
ATOM 666 C CA . ARG A 1 92 ? 15.748 -3.116 -7.528 1.00 87.62 92 ARG A CA 1
ATOM 667 C C . ARG A 1 92 ? 15.651 -1.651 -7.963 1.00 87.62 92 ARG A C 1
ATOM 669 O O . ARG A 1 92 ? 16.509 -0.863 -7.571 1.00 87.62 92 ARG A O 1
ATOM 676 N N . ASP A 1 93 ? 14.610 -1.291 -8.712 1.00 89.50 93 ASP A N 1
ATOM 677 C CA . ASP A 1 93 ? 14.549 -0.004 -9.426 1.00 89.50 93 ASP A CA 1
ATOM 678 C C . ASP A 1 93 ? 13.289 0.822 -9.116 1.00 89.50 93 ASP A C 1
ATOM 680 O O . ASP A 1 93 ? 13.117 1.925 -9.628 1.00 89.50 93 ASP A O 1
ATOM 684 N N . CYS A 1 94 ? 12.415 0.319 -8.244 1.00 94.94 94 CYS A N 1
ATOM 685 C CA . CYS A 1 94 ? 11.209 1.018 -7.822 1.00 94.94 94 CYS A CA 1
ATOM 686 C C . CYS A 1 94 ? 10.799 0.639 -6.398 1.00 94.94 94 CYS A C 1
ATOM 688 O O . CYS A 1 94 ? 11.279 -0.336 -5.812 1.00 94.94 94 CYS A O 1
ATOM 690 N N . SER A 1 95 ? 9.879 1.421 -5.849 1.00 95.38 95 SER A N 1
ATOM 691 C CA . SER A 1 95 ? 9.252 1.201 -4.555 1.00 95.38 95 SER A CA 1
ATOM 692 C C . SER A 1 95 ? 7.742 1.366 -4.667 1.00 95.38 95 SER A C 1
ATOM 694 O O . SER A 1 95 ? 7.258 2.261 -5.355 1.00 95.38 95 SER A O 1
ATOM 696 N N . PHE A 1 96 ? 7.002 0.527 -3.954 1.00 95.75 96 PHE A N 1
ATOM 697 C CA . PHE A 1 96 ? 5.561 0.638 -3.773 1.00 95.75 96 PHE A CA 1
ATOM 698 C C . PHE A 1 96 ? 5.263 1.017 -2.325 1.00 95.75 96 PHE A C 1
ATOM 700 O O . PHE A 1 96 ? 5.760 0.377 -1.396 1.00 95.75 96 PHE A O 1
ATOM 707 N N . ARG A 1 97 ? 4.469 2.066 -2.125 1.00 95.75 97 ARG A N 1
ATOM 708 C CA . ARG A 1 97 ? 4.177 2.635 -0.808 1.00 95.75 97 ARG A CA 1
ATOM 709 C C . ARG A 1 97 ? 2.702 2.482 -0.492 1.00 95.75 97 ARG A C 1
ATOM 711 O O . ARG A 1 97 ? 1.856 2.726 -1.349 1.00 95.75 97 ARG A O 1
ATOM 718 N N . VAL A 1 98 ? 2.406 2.111 0.745 1.00 96.75 98 VAL A N 1
ATOM 719 C CA . VAL A 1 98 ? 1.052 2.003 1.287 1.00 96.75 98 VAL A CA 1
ATOM 720 C C . VAL A 1 98 ? 0.970 2.900 2.508 1.00 96.75 98 VAL A C 1
ATOM 722 O O . VAL A 1 98 ? 1.726 2.719 3.460 1.00 96.75 98 VAL A O 1
ATOM 725 N N . ILE A 1 99 ? 0.062 3.870 2.481 1.00 96.50 99 ILE A N 1
ATOM 726 C CA . ILE A 1 99 ? -0.067 4.881 3.525 1.00 96.50 99 ILE A CA 1
ATOM 727 C C . ILE A 1 99 ? -1.373 4.641 4.275 1.00 96.50 99 ILE A C 1
ATOM 729 O O . ILE A 1 99 ? -2.477 4.685 3.718 1.00 96.50 99 ILE A O 1
ATOM 733 N N . PHE A 1 100 ? -1.220 4.383 5.565 1.00 96.62 100 PHE A N 1
ATOM 734 C CA . PHE A 1 100 ? -2.293 4.162 6.508 1.00 96.62 100 PHE A CA 1
ATOM 735 C C . PHE A 1 100 ? -2.576 5.445 7.277 1.00 96.62 100 PHE A C 1
ATOM 737 O O . PHE A 1 100 ? -1.657 6.066 7.806 1.00 96.62 100 PHE A O 1
ATOM 744 N N . TYR A 1 101 ? -3.852 5.780 7.408 1.00 95.56 101 TYR A N 1
ATOM 745 C CA . TYR A 1 101 ? -4.332 6.885 8.230 1.00 95.56 101 TYR A CA 1
ATOM 746 C C . TYR A 1 101 ? -5.267 6.357 9.322 1.00 95.56 101 TYR A C 1
ATOM 748 O O . TYR A 1 101 ? -5.911 5.317 9.129 1.00 95.56 101 TYR A O 1
ATOM 756 N N . PRO A 1 102 ? -5.352 7.033 10.477 1.00 94.31 102 PRO A N 1
ATOM 757 C CA . PRO A 1 102 ? -6.312 6.687 11.509 1.00 94.31 102 PRO A CA 1
ATOM 758 C C . PRO A 1 102 ? -7.735 6.903 10.984 1.00 94.31 102 PRO A C 1
ATOM 760 O O . PRO A 1 102 ? -8.088 7.973 10.493 1.00 94.31 102 PRO A O 1
ATOM 763 N N . ASN A 1 103 ? -8.571 5.876 11.099 1.00 90.44 103 ASN A N 1
ATOM 764 C CA . ASN A 1 103 ? -10.000 5.986 10.861 1.00 90.44 103 ASN A CA 1
ATOM 765 C C . ASN A 1 103 ? -10.688 6.362 12.178 1.00 90.44 103 ASN A C 1
ATOM 767 O O . ASN A 1 103 ? -10.741 5.550 13.104 1.00 90.44 103 ASN A O 1
ATOM 771 N N . LEU A 1 104 ? -11.228 7.581 12.240 1.00 87.12 104 LEU A N 1
ATOM 772 C CA . LEU A 1 104 ? -11.855 8.137 13.444 1.00 87.12 104 LEU A CA 1
ATOM 773 C C . LEU A 1 104 ? -13.102 7.358 13.889 1.00 87.12 104 LEU A C 1
ATOM 775 O O . LEU A 1 104 ? -13.402 7.318 15.075 1.00 87.12 104 LEU A O 1
ATOM 779 N N . ASN A 1 105 ? -13.783 6.683 12.960 1.00 85.5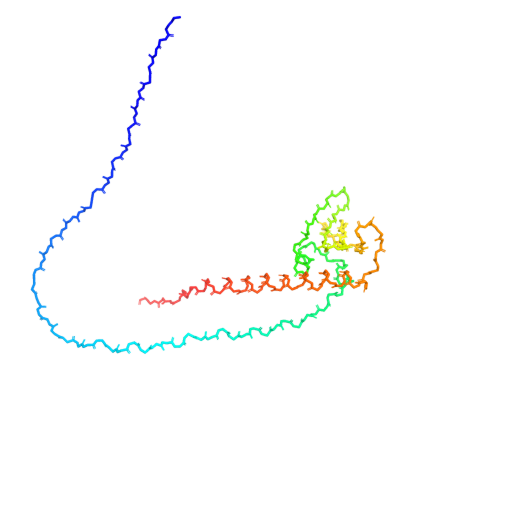0 105 ASN A N 1
ATOM 780 C CA . ASN A 1 105 ? -14.987 5.906 13.262 1.00 85.50 105 ASN A CA 1
ATOM 781 C C . ASN A 1 105 ? -14.662 4.527 13.852 1.00 85.50 105 ASN A C 1
ATOM 783 O O . ASN A 1 105 ? -15.497 3.932 14.524 1.00 85.50 105 ASN A O 1
ATOM 787 N N . ALA A 1 106 ? -13.471 3.994 13.566 1.00 81.44 106 ALA A N 1
ATOM 788 C CA . ALA A 1 106 ? -13.089 2.622 13.904 1.00 81.44 106 ALA A CA 1
ATOM 789 C C . ALA A 1 106 ? -11.899 2.528 14.874 1.00 81.44 106 ALA A C 1
ATOM 791 O O . ALA A 1 106 ? -11.450 1.417 15.151 1.00 81.44 106 ALA A O 1
ATOM 792 N N . ALA A 1 107 ? -11.358 3.665 15.333 1.00 85.69 107 ALA A N 1
ATOM 793 C CA . ALA A 1 107 ? -10.155 3.758 16.169 1.00 85.69 107 ALA A CA 1
ATOM 794 C C . ALA A 1 107 ? -8.985 2.880 15.664 1.00 85.69 107 ALA A C 1
ATOM 796 O O . ALA A 1 107 ? -8.232 2.300 16.443 1.00 85.69 107 ALA A O 1
ATOM 797 N N . ALA A 1 108 ? -8.848 2.749 14.339 1.00 89.31 108 ALA A N 1
ATOM 798 C CA . ALA A 1 108 ? -7.902 1.835 13.704 1.00 89.31 108 ALA A CA 1
ATOM 799 C C . ALA A 1 108 ? -7.295 2.439 12.436 1.00 89.31 108 ALA A C 1
ATOM 801 O O . ALA A 1 108 ? -7.956 3.179 11.708 1.00 89.31 108 ALA A O 1
ATOM 802 N N . PHE A 1 109 ? -6.050 2.075 12.132 1.00 93.44 109 PHE A N 1
ATOM 803 C CA . PHE A 1 109 ? -5.378 2.484 10.900 1.00 93.44 109 PHE A CA 1
ATOM 804 C C . PHE A 1 109 ? -5.955 1.761 9.683 1.00 93.44 109 PHE A C 1
ATOM 806 O O . PHE A 1 109 ? -6.078 0.535 9.692 1.00 93.44 109 PHE A O 1
ATOM 813 N N . ARG A 1 110 ? -6.269 2.511 8.625 1.00 95.75 110 ARG A N 1
ATOM 814 C CA . ARG A 1 110 ? -6.754 1.994 7.340 1.00 95.75 110 ARG A CA 1
ATOM 815 C C . ARG A 1 110 ? -5.965 2.602 6.189 1.00 95.75 110 ARG A C 1
ATOM 817 O O . ARG A 1 110 ? -5.563 3.761 6.266 1.00 95.75 110 ARG A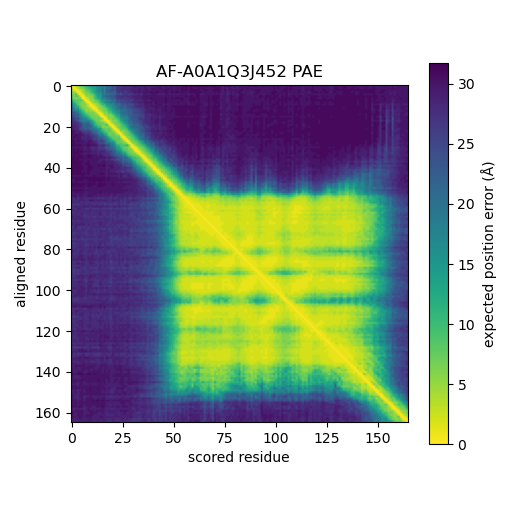 O 1
ATOM 824 N N . VAL A 1 111 ? -5.748 1.835 5.125 1.00 96.12 111 VAL A N 1
ATOM 825 C CA . VAL A 1 111 ? -5.132 2.361 3.902 1.00 96.12 111 VAL A CA 1
ATOM 826 C C . VAL A 1 111 ? -6.059 3.397 3.289 1.00 96.12 111 VAL A C 1
ATOM 828 O O . VAL A 1 111 ? -7.228 3.107 3.030 1.00 96.12 111 VAL A O 1
ATOM 831 N N . LEU A 1 112 ? -5.517 4.578 3.025 1.00 94.69 112 LEU A N 1
ATOM 832 C CA . LEU A 1 112 ? -6.225 5.629 2.294 1.00 94.69 112 LEU A CA 1
ATOM 833 C C . LEU A 1 112 ? -5.565 5.927 0.950 1.00 94.69 112 LEU A C 1
ATOM 835 O O . LEU A 1 112 ? -6.226 6.379 0.022 1.00 94.69 112 LEU A O 1
ATOM 839 N N . LYS A 1 113 ? -4.257 5.675 0.851 1.00 94.31 113 LYS A N 1
ATOM 840 C CA . LYS A 1 113 ? -3.467 5.970 -0.336 1.00 94.31 113 LYS A CA 1
ATOM 841 C C . LYS A 1 113 ? -2.388 4.918 -0.540 1.00 94.31 113 LYS A C 1
ATOM 843 O O . LYS A 1 113 ? -1.816 4.400 0.420 1.00 94.31 113 LYS A O 1
ATOM 848 N N . TYR A 1 114 ? -2.082 4.655 -1.800 1.00 95.69 114 TYR A N 1
ATOM 849 C CA . TYR A 1 114 ? -0.914 3.903 -2.227 1.00 95.69 114 TYR A CA 1
ATOM 850 C C . TYR A 1 114 ? -0.269 4.595 -3.435 1.00 95.69 114 TYR A C 1
ATOM 852 O O . TYR A 1 114 ? -0.855 5.510 -4.015 1.00 95.69 114 TYR A O 1
ATOM 860 N N . GLY A 1 115 ? 0.944 4.190 -3.804 1.00 94.94 115 GLY A N 1
ATOM 861 C CA . GLY A 1 115 ? 1.613 4.725 -4.988 1.00 94.94 115 GLY A CA 1
ATOM 862 C C . GLY A 1 115 ? 2.934 4.037 -5.304 1.00 94.94 115 GLY A C 1
ATOM 863 O O . GLY A 1 115 ? 3.547 3.414 -4.435 1.00 94.94 115 GLY A O 1
ATOM 864 N N . GLY A 1 116 ? 3.359 4.152 -6.560 1.00 95.44 116 GLY A N 1
ATOM 865 C CA . GLY A 1 116 ? 4.656 3.692 -7.035 1.00 95.44 116 GLY A CA 1
ATOM 866 C C . GLY A 1 116 ? 5.640 4.844 -7.194 1.00 95.44 116 GLY A C 1
ATOM 867 O O . GLY A 1 116 ? 5.250 5.976 -7.475 1.00 95.44 116 GLY A O 1
ATOM 868 N N . SER A 1 117 ? 6.926 4.560 -7.035 1.00 95.94 117 SER A N 1
ATOM 869 C CA . SER A 1 117 ? 7.993 5.494 -7.390 1.00 95.94 117 SER A CA 1
ATOM 870 C C . SER A 1 117 ? 9.230 4.766 -7.896 1.00 95.94 117 SER A C 1
ATOM 872 O O . SER A 1 117 ? 9.492 3.652 -7.441 1.00 95.94 117 SER A O 1
ATOM 874 N N . ASN A 1 118 ? 10.014 5.383 -8.776 1.00 94.44 118 ASN A N 1
ATOM 875 C CA . ASN A 1 118 ? 11.313 4.846 -9.192 1.00 94.44 118 ASN A CA 1
ATOM 876 C C . ASN A 1 118 ? 12.374 5.044 -8.083 1.00 94.44 118 ASN A C 1
ATOM 878 O O . ASN A 1 118 ? 12.062 5.474 -6.965 1.00 94.44 118 ASN A O 1
ATOM 882 N N . ARG A 1 119 ? 13.631 4.695 -8.377 1.00 90.81 119 ARG A N 1
ATOM 883 C CA . ARG A 1 119 ? 14.771 4.918 -7.473 1.00 90.81 119 ARG A CA 1
ATOM 884 C C . ARG A 1 119 ? 15.054 6.404 -7.224 1.00 90.81 119 ARG A C 1
ATOM 886 O O . ARG A 1 119 ? 15.441 6.750 -6.111 1.00 90.81 119 ARG A O 1
ATOM 893 N N . ASP A 1 120 ? 14.850 7.246 -8.230 1.00 90.50 120 ASP A N 1
ATOM 894 C CA . ASP A 1 120 ? 15.121 8.687 -8.181 1.00 90.50 120 ASP A CA 1
ATOM 895 C C . ASP A 1 120 ? 14.038 9.471 -7.411 1.00 90.50 120 ASP A C 1
ATOM 897 O O . ASP A 1 120 ? 14.261 10.597 -6.975 1.00 90.50 120 ASP A O 1
ATOM 901 N N . GLY A 1 121 ? 12.889 8.838 -7.157 1.00 88.56 121 GLY A N 1
ATOM 902 C CA . GLY A 1 121 ? 11.766 9.392 -6.407 1.00 88.56 121 GLY A CA 1
ATOM 903 C C . GLY A 1 121 ? 10.603 9.876 -7.272 1.00 88.56 121 GLY A C 1
ATOM 904 O O . GLY A 1 121 ? 9.582 10.277 -6.709 1.00 88.56 121 GLY A O 1
ATOM 905 N N . ASP A 1 122 ? 10.708 9.787 -8.598 1.00 93.31 122 ASP A N 1
ATOM 906 C CA . ASP A 1 122 ? 9.621 10.116 -9.517 1.00 93.31 122 ASP A CA 1
ATOM 907 C C . ASP A 1 122 ? 8.443 9.169 -9.318 1.00 93.31 122 ASP A C 1
ATOM 909 O O . ASP A 1 122 ? 8.612 7.963 -9.103 1.00 93.31 122 ASP A O 1
ATOM 913 N N . VAL A 1 123 ? 7.233 9.718 -9.408 1.00 93.88 123 VAL A N 1
ATOM 914 C CA . VAL A 1 123 ? 5.998 8.946 -9.276 1.00 93.88 123 VAL A CA 1
ATOM 915 C C . VAL A 1 123 ? 5.834 8.045 -10.496 1.00 93.88 123 VAL A C 1
ATOM 917 O O . VAL A 1 123 ? 5.856 8.511 -11.633 1.00 93.88 123 VAL A O 1
ATOM 920 N N . LEU A 1 124 ? 5.633 6.754 -10.245 1.00 92.75 124 LEU A N 1
ATOM 921 C CA . LEU A 1 124 ? 5.297 5.770 -11.267 1.00 92.75 124 LEU A CA 1
ATOM 922 C C . LEU A 1 124 ? 3.807 5.453 -11.206 1.00 92.75 124 LEU A C 1
ATOM 924 O O . LEU A 1 124 ? 3.224 5.370 -10.119 1.00 92.75 124 LEU A O 1
ATOM 928 N N . ASP A 1 125 ? 3.214 5.217 -12.375 1.00 91.12 125 ASP A N 1
ATOM 929 C CA . ASP A 1 125 ? 1.880 4.637 -12.438 1.00 91.12 125 ASP A CA 1
ATOM 930 C C . ASP A 1 125 ? 1.886 3.237 -11.816 1.00 91.12 125 ASP A C 1
ATOM 932 O O . ASP A 1 125 ? 2.863 2.490 -11.895 1.00 91.12 125 ASP A O 1
ATOM 936 N N . VAL A 1 126 ? 0.783 2.853 -11.188 1.00 88.00 126 VAL A N 1
ATOM 937 C CA . VAL A 1 126 ? 0.716 1.570 -10.478 1.00 88.00 126 VAL A CA 1
ATOM 938 C C . VAL A 1 126 ? 0.624 0.387 -11.450 1.00 88.00 126 VAL A C 1
ATOM 940 O O . VAL A 1 126 ? 0.970 -0.743 -11.097 1.00 88.00 126 VAL A O 1
ATOM 943 N N . SER A 1 127 ? 0.263 0.651 -12.708 1.00 87.44 127 SER A N 1
ATOM 944 C CA . SER A 1 127 ? 0.327 -0.309 -13.811 1.00 87.44 127 SER A CA 1
ATOM 945 C C . SER A 1 127 ? 1.742 -0.508 -14.354 1.00 87.44 127 SER A C 1
ATOM 947 O O . SER A 1 127 ? 1.935 -1.414 -15.173 1.00 87.44 127 SER A O 1
ATOM 949 N N . ASP A 1 128 ? 2.722 0.294 -13.918 1.00 93.19 128 ASP A N 1
ATOM 950 C CA . ASP A 1 128 ? 4.116 0.151 -14.328 1.00 93.19 128 ASP A CA 1
ATOM 951 C C . ASP A 1 128 ? 4.625 -1.270 -14.050 1.00 93.19 128 ASP A C 1
ATOM 953 O O . ASP A 1 128 ? 4.294 -1.914 -13.045 1.00 93.19 128 ASP A O 1
ATOM 957 N N . VAL A 1 129 ? 5.446 -1.782 -14.967 1.00 91.19 129 VAL A N 1
ATOM 958 C CA . VAL A 1 129 ? 5.945 -3.161 -14.925 1.00 91.19 129 VAL A CA 1
ATOM 959 C C . VAL A 1 129 ? 6.699 -3.437 -13.625 1.00 91.19 129 VAL A C 1
ATOM 961 O O . VAL A 1 129 ? 6.550 -4.520 -13.050 1.00 91.19 129 VAL A O 1
ATOM 964 N N . CYS A 1 130 ? 7.465 -2.466 -13.127 1.00 92.00 130 CYS A N 1
ATOM 965 C CA . CYS A 1 130 ? 8.223 -2.620 -11.894 1.00 92.00 130 CYS A CA 1
ATOM 966 C C . CYS A 1 130 ? 7.295 -2.722 -10.673 1.00 92.00 130 CYS A C 1
ATOM 968 O O . CYS A 1 130 ? 7.475 -3.598 -9.821 1.00 92.00 130 CYS A O 1
ATOM 970 N N . ILE A 1 131 ? 6.240 -1.905 -10.620 1.00 93.12 131 ILE A N 1
ATOM 971 C CA . ILE A 1 131 ? 5.261 -1.944 -9.526 1.00 93.12 131 ILE A CA 1
ATOM 972 C C . ILE A 1 131 ? 4.469 -3.253 -9.546 1.00 93.12 131 ILE A C 1
ATOM 974 O O . ILE A 1 131 ? 4.360 -3.934 -8.522 1.00 93.12 131 ILE A O 1
ATOM 978 N N . ARG A 1 132 ? 4.006 -3.690 -10.722 1.00 91.69 132 ARG A N 1
ATOM 979 C CA . ARG A 1 132 ? 3.325 -4.987 -10.883 1.00 91.69 132 ARG A CA 1
ATOM 980 C C . ARG A 1 132 ? 4.210 -6.159 -10.467 1.00 91.69 132 ARG A C 1
ATOM 982 O O . ARG A 1 132 ? 3.714 -7.144 -9.917 1.00 91.69 132 ARG A O 1
ATOM 989 N N . HIS A 1 133 ? 5.518 -6.058 -10.693 1.00 91.25 133 HIS A N 1
ATOM 990 C CA . HIS A 1 133 ? 6.469 -7.065 -10.242 1.00 91.25 133 HIS A CA 1
ATOM 991 C C . HIS A 1 133 ? 6.499 -7.169 -8.709 1.00 91.25 133 HIS A C 1
ATOM 993 O O . HIS A 1 133 ? 6.394 -8.278 -8.180 1.00 91.25 133 HIS A O 1
ATOM 999 N N . ILE A 1 134 ? 6.538 -6.038 -7.992 1.00 91.31 134 ILE A N 1
ATOM 1000 C CA . ILE A 1 134 ? 6.448 -6.009 -6.521 1.00 91.31 134 ILE A CA 1
ATOM 1001 C C . ILE A 1 134 ? 5.157 -6.684 -6.041 1.00 91.31 134 ILE A C 1
ATOM 1003 O O . ILE A 1 134 ? 5.215 -7.580 -5.199 1.00 91.31 134 ILE A O 1
ATOM 1007 N N . LEU A 1 135 ? 4.006 -6.309 -6.609 1.00 90.44 135 LEU A N 1
ATOM 1008 C CA . LEU A 1 135 ? 2.686 -6.831 -6.217 1.00 90.44 135 LEU A CA 1
ATOM 1009 C C . LEU A 1 135 ? 2.516 -8.343 -6.475 1.00 90.44 135 LEU A C 1
ATOM 1011 O O . LEU A 1 135 ? 1.751 -9.027 -5.792 1.00 90.44 135 LEU A O 1
ATOM 1015 N N . ASN A 1 136 ? 3.232 -8.896 -7.453 1.00 89.44 136 ASN A N 1
ATOM 1016 C CA . ASN A 1 136 ? 3.214 -10.333 -7.731 1.00 89.44 136 ASN A CA 1
ATOM 1017 C C . ASN A 1 136 ? 4.153 -11.120 -6.798 1.00 89.44 136 ASN A C 1
ATOM 1019 O O . ASN A 1 136 ? 3.813 -12.219 -6.339 1.00 89.44 136 ASN A O 1
ATOM 1023 N N . MET A 1 137 ? 5.333 -10.570 -6.494 1.00 85.62 137 MET A N 1
ATOM 1024 C CA . MET A 1 137 ? 6.288 -11.196 -5.571 1.00 85.62 137 MET A CA 1
ATOM 1025 C C . MET A 1 137 ? 5.753 -11.232 -4.135 1.00 85.62 137 MET A C 1
ATOM 1027 O O . MET A 1 137 ? 5.840 -12.260 -3.459 1.00 85.62 137 MET A O 1
ATOM 1031 N N . SER A 1 138 ? 5.147 -10.131 -3.701 1.00 83.44 138 SER A N 1
ATOM 1032 C CA . SER A 1 138 ? 4.573 -9.933 -2.368 1.00 83.44 138 SER A CA 1
ATOM 1033 C C . SER A 1 138 ? 3.481 -10.969 -2.041 1.00 83.44 138 SER A C 1
ATOM 1035 O O . SER A 1 138 ? 3.484 -11.597 -0.977 1.00 83.44 138 SER A O 1
ATOM 1037 N N . GLN A 1 139 ? 2.608 -11.274 -3.001 1.00 79.44 139 GLN A N 1
ATOM 1038 C CA . GLN A 1 139 ? 1.594 -12.323 -2.857 1.00 79.44 139 GLN A CA 1
ATOM 1039 C C . GLN A 1 139 ? 2.175 -13.731 -2.821 1.00 79.44 139 GLN A C 1
ATOM 1041 O O . GLN A 1 139 ? 1.677 -14.595 -2.093 1.00 79.44 139 GLN A O 1
ATOM 1046 N N . SER A 1 140 ? 3.226 -13.981 -3.602 1.00 73.75 140 SER A N 1
ATOM 1047 C CA . SER A 1 140 ? 3.895 -15.283 -3.610 1.00 73.75 140 SER A CA 1
ATOM 1048 C C . SER A 1 140 ? 4.502 -15.577 -2.235 1.00 73.75 140 SER A C 1
ATOM 1050 O O . SER A 1 140 ? 4.317 -16.673 -1.700 1.00 73.75 140 SER A O 1
ATOM 1052 N N . ALA A 1 141 ? 5.133 -14.571 -1.619 1.00 71.81 141 ALA A N 1
ATOM 1053 C CA . ALA A 1 141 ? 5.648 -14.648 -0.254 1.00 71.81 141 ALA A CA 1
ATOM 1054 C C . ALA A 1 141 ? 4.523 -14.839 0.781 1.00 71.81 141 ALA A C 1
ATOM 1056 O O . ALA A 1 141 ? 4.607 -15.724 1.634 1.00 71.81 141 ALA A O 1
ATOM 1057 N N . SER A 1 142 ? 3.432 -14.080 0.661 1.00 70.50 142 SER A N 1
ATOM 1058 C CA . SER A 1 142 ? 2.270 -14.169 1.561 1.00 70.50 142 SER A CA 1
ATOM 1059 C C . SER A 1 142 ? 1.595 -15.541 1.522 1.00 70.50 142 SER A C 1
ATOM 1061 O O . SER A 1 142 ? 1.230 -16.107 2.551 1.00 70.50 142 SER A O 1
ATOM 1063 N N . THR A 1 143 ? 1.456 -16.113 0.326 1.00 73.19 143 THR A N 1
ATOM 1064 C CA . THR A 1 143 ? 0.855 -17.439 0.132 1.00 73.19 143 THR A CA 1
ATOM 1065 C C . THR A 1 143 ? 1.751 -18.538 0.699 1.00 73.19 143 THR A C 1
ATOM 1067 O O . THR A 1 143 ? 1.256 -19.484 1.315 1.00 73.19 143 THR A O 1
ATOM 1070 N N . ALA A 1 144 ? 3.071 -18.411 0.527 1.00 67.50 144 ALA A N 1
ATOM 1071 C CA . ALA A 1 144 ? 4.035 -19.337 1.110 1.00 67.50 144 ALA A CA 1
ATOM 1072 C C . ALA A 1 144 ? 3.991 -19.311 2.647 1.00 67.50 144 ALA A C 1
ATOM 1074 O O . ALA A 1 144 ? 3.958 -20.378 3.260 1.00 67.50 144 ALA A O 1
ATOM 1075 N N . ALA A 1 145 ? 3.901 -18.123 3.258 1.00 64.31 145 ALA A N 1
ATOM 1076 C CA . ALA A 1 145 ? 3.747 -17.974 4.705 1.00 64.31 145 ALA A CA 1
ATOM 1077 C C . ALA A 1 145 ? 2.485 -18.693 5.212 1.00 64.31 145 ALA A C 1
ATOM 1079 O O . ALA A 1 145 ? 2.589 -19.614 6.020 1.00 64.31 145 ALA A O 1
ATOM 1080 N N . ARG A 1 146 ? 1.317 -18.404 4.616 1.00 65.62 146 ARG A N 1
ATOM 1081 C CA . ARG A 1 146 ? 0.048 -19.058 4.993 1.00 65.62 146 ARG A CA 1
ATOM 1082 C C . ARG A 1 146 ? 0.095 -20.583 4.869 1.00 65.62 146 ARG A C 1
ATOM 1084 O O . ARG A 1 146 ? -0.486 -21.296 5.686 1.00 65.62 146 ARG A O 1
ATOM 1091 N N . LYS A 1 147 ? 0.765 -21.110 3.837 1.00 66.06 147 LYS A N 1
ATOM 1092 C CA . LYS A 1 147 ? 0.914 -22.562 3.654 1.00 66.06 147 LYS A CA 1
ATOM 1093 C C . LYS A 1 147 ? 1.748 -23.194 4.773 1.00 66.06 147 LYS A C 1
ATOM 1095 O O . LYS A 1 147 ? 1.438 -24.310 5.192 1.00 66.06 147 LYS A O 1
ATOM 1100 N N . ASN A 1 148 ? 2.773 -22.496 5.256 1.00 62.69 148 ASN A N 1
ATOM 1101 C CA . ASN A 1 148 ? 3.616 -22.967 6.353 1.00 62.69 148 ASN A CA 1
ATOM 1102 C C . ASN A 1 148 ? 2.848 -22.982 7.686 1.00 62.69 148 ASN A C 1
ATOM 1104 O O . ASN A 1 148 ? 2.940 -23.970 8.417 1.00 62.69 148 ASN A O 1
ATOM 1108 N N . ASP A 1 149 ? 2.008 -21.978 7.946 1.00 59.00 149 ASP A N 1
ATOM 1109 C CA . ASP A 1 149 ? 1.136 -21.942 9.132 1.00 59.00 149 ASP A CA 1
ATOM 1110 C C . ASP A 1 149 ? 0.100 -23.080 9.119 1.00 59.00 149 ASP A C 1
ATOM 1112 O O . ASP A 1 149 ? -0.088 -23.794 10.110 1.00 59.00 149 ASP A O 1
ATOM 1116 N N . ALA A 1 150 ? -0.520 -23.334 7.960 1.00 59.50 150 ALA A N 1
ATOM 1117 C CA . ALA A 1 150 ? -1.480 -24.426 7.791 1.00 59.50 150 ALA A CA 1
ATOM 1118 C C . ALA A 1 150 ? -0.853 -25.824 7.976 1.00 59.50 150 ALA A C 1
ATOM 1120 O O . ALA A 1 150 ? -1.537 -26.762 8.395 1.00 59.50 150 ALA A O 1
ATOM 1121 N N . ALA A 1 151 ? 0.439 -25.984 7.671 1.00 58.12 151 ALA A N 1
ATOM 1122 C CA . ALA A 1 151 ? 1.176 -27.224 7.910 1.00 58.12 151 ALA A CA 1
ATOM 1123 C C . ALA A 1 151 ? 1.588 -27.390 9.386 1.00 58.12 151 ALA A C 1
ATOM 1125 O O . ALA A 1 151 ? 1.638 -28.516 9.882 1.00 58.12 151 ALA A O 1
ATOM 1126 N N . GLY A 1 152 ? 1.840 -26.288 10.101 1.00 54.22 152 GLY A N 1
ATOM 1127 C CA . GLY A 1 152 ? 2.165 -26.295 11.530 1.00 54.22 152 GLY A CA 1
ATOM 1128 C C . GLY A 1 152 ? 0.986 -26.691 12.424 1.00 54.22 152 GLY A C 1
ATOM 1129 O O . GLY A 1 152 ? 1.165 -27.466 13.363 1.00 54.22 152 GLY A O 1
ATOM 1130 N N . ASN A 1 153 ? -0.228 -26.246 12.085 1.00 55.53 153 ASN A N 1
ATOM 1131 C CA . ASN A 1 153 ? -1.427 -26.451 12.909 1.00 55.53 153 ASN A CA 1
ATOM 1132 C C . ASN A 1 153 ? -1.948 -27.910 12.940 1.00 55.53 153 ASN A C 1
ATOM 1134 O O . ASN A 1 153 ? -2.743 -28.278 13.798 1.00 55.53 153 ASN A O 1
ATOM 1138 N N . ARG A 1 154 ? -1.490 -28.800 12.045 1.00 54.34 154 ARG A N 1
ATOM 1139 C CA . ARG A 1 154 ? -1.940 -30.212 12.035 1.00 54.34 154 ARG A CA 1
ATOM 1140 C C . ARG A 1 154 ? -1.216 -31.134 13.022 1.00 54.34 154 ARG A C 1
ATOM 1142 O O . ARG A 1 154 ? -1.545 -32.313 13.080 1.00 54.34 154 ARG A O 1
ATOM 1149 N N . ARG A 1 155 ? -0.244 -30.640 13.797 1.00 55.53 155 ARG A N 1
ATOM 1150 C CA . ARG A 1 155 ? 0.501 -31.456 14.781 1.00 55.53 155 ARG A CA 1
ATOM 1151 C C . ARG A 1 155 ? -0.069 -31.420 16.209 1.00 55.53 155 ARG A C 1
ATOM 1153 O O . ARG A 1 155 ? 0.559 -31.966 17.105 1.00 55.53 155 ARG A O 1
ATOM 1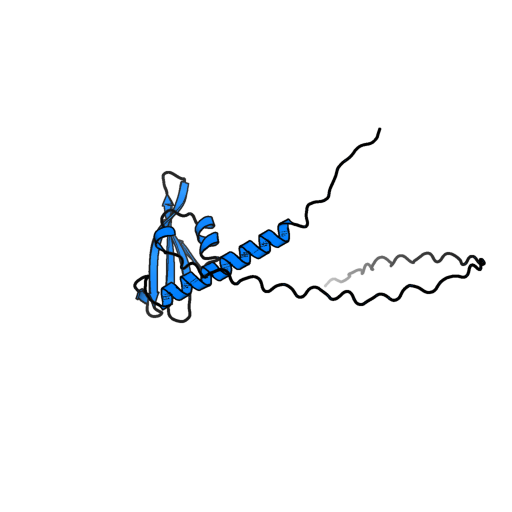160 N N . GLY A 1 156 ? -1.237 -30.806 16.422 1.00 46.50 156 GLY A N 1
ATOM 1161 C CA . GLY A 1 156 ? -1.844 -30.629 17.753 1.00 46.50 156 GLY A CA 1
ATOM 1162 C C . GLY A 1 156 ? -3.069 -31.494 18.077 1.00 46.50 156 GLY A C 1
ATOM 1163 O O . GLY A 1 156 ? -3.570 -31.416 19.194 1.00 46.50 156 GLY A O 1
ATOM 1164 N N . ALA A 1 157 ? -3.570 -32.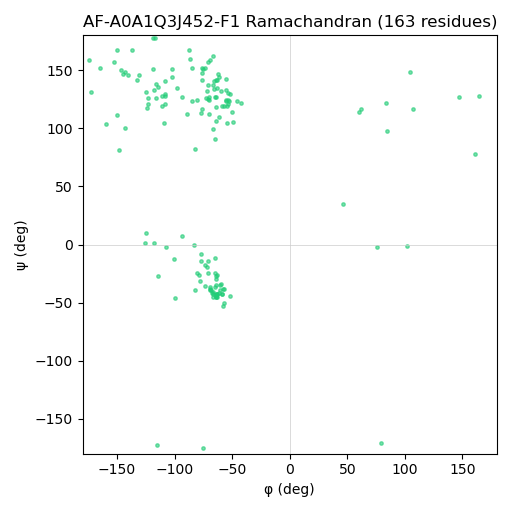322 17.155 1.00 49.16 157 ALA A N 1
ATOM 1165 C CA . ALA A 1 157 ? -4.726 -33.178 17.433 1.00 49.16 157 ALA A CA 1
ATOM 1166 C C . ALA A 1 157 ? -4.289 -34.458 18.167 1.00 49.16 157 ALA A C 1
ATOM 1168 O O . ALA A 1 157 ? -4.087 -35.507 17.559 1.00 49.16 157 ALA A O 1
ATOM 1169 N N . ARG A 1 158 ? -4.113 -34.359 19.489 1.00 54.22 158 ARG A N 1
ATOM 1170 C CA . ARG A 1 158 ? -4.075 -35.519 20.387 1.00 54.22 158 ARG A CA 1
ATOM 1171 C C . ARG A 1 158 ? -5.524 -35.991 20.581 1.00 54.22 158 ARG A C 1
ATOM 1173 O O . ARG A 1 158 ? -6.310 -35.211 21.114 1.00 54.22 158 ARG A O 1
ATOM 1180 N N . PRO A 1 159 ? -5.908 -37.212 20.171 1.00 49.09 159 PRO A N 1
ATOM 1181 C CA . PRO A 1 159 ? -7.217 -37.738 20.521 1.00 49.09 159 PRO A CA 1
ATOM 1182 C C . PRO A 1 159 ? -7.210 -38.030 22.024 1.00 49.09 159 PRO A C 1
ATOM 1184 O O . PRO A 1 159 ? -6.449 -38.866 22.509 1.00 49.09 159 PRO A O 1
ATOM 1187 N N . GLY A 1 160 ? -7.996 -37.265 22.771 1.00 58.16 160 GLY A N 1
ATOM 1188 C CA . GLY A 1 160 ? -8.430 -37.619 24.112 1.00 58.16 160 GLY A CA 1
ATOM 1189 C C . GLY A 1 160 ? -9.915 -37.934 24.040 1.00 58.16 160 GLY A C 1
ATOM 1190 O O . GLY A 1 160 ? -10.698 -37.008 23.888 1.00 58.16 160 GLY A O 1
ATOM 1191 N N . ASP A 1 161 ? -10.256 -39.219 24.092 1.00 48.56 161 ASP A N 1
ATOM 1192 C CA . ASP A 1 161 ? -11.600 -39.780 24.300 1.00 48.56 161 ASP A CA 1
ATOM 1193 C C . ASP A 1 161 ? -11.405 -41.303 24.467 1.00 48.56 161 ASP A C 1
ATOM 1195 O O . ASP A 1 161 ? -10.645 -41.880 23.692 1.00 48.56 161 ASP A O 1
ATOM 1199 N N . GLY A 1 162 ? -11.917 -42.065 25.432 1.00 47.75 162 GLY A N 1
ATOM 1200 C CA . GLY A 1 162 ? -12.792 -41.900 26.595 1.00 47.75 162 GLY A CA 1
ATOM 1201 C C . GLY A 1 162 ? -12.604 -43.186 27.445 1.00 47.75 162 GLY A C 1
ATOM 1202 O O . GLY A 1 162 ? -12.098 -44.189 26.951 1.00 47.75 162 GLY A O 1
ATOM 1203 N N . GLY A 1 163 ? -12.773 -43.184 28.767 1.00 50.09 163 GLY A N 1
ATOM 1204 C CA . GLY A 1 163 ? -14.080 -43.394 29.392 1.00 50.09 163 GLY A CA 1
ATOM 1205 C C . GLY A 1 163 ? -14.419 -44.890 29.540 1.00 50.09 163 GLY A C 1
AT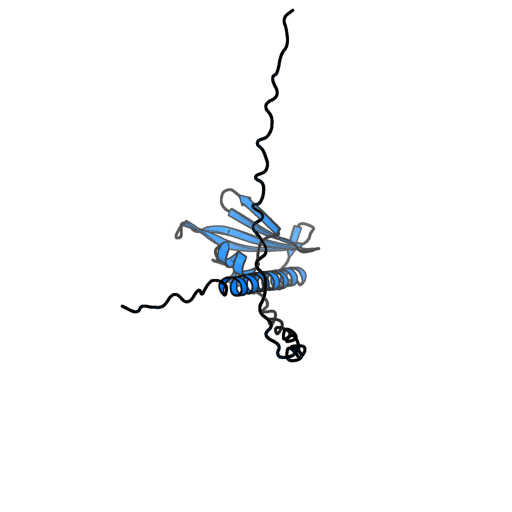OM 1206 O O . GLY A 1 163 ? -14.932 -45.495 28.609 1.00 50.09 163 GLY A O 1
ATOM 1207 N N . GLY A 1 164 ? -14.186 -45.471 30.721 1.00 49.75 164 GLY A N 1
ATOM 1208 C CA . GLY A 1 164 ? -14.659 -46.812 31.090 1.00 49.75 164 GLY A CA 1
ATOM 1209 C C . GLY A 1 164 ? -14.664 -46.964 32.609 1.00 49.75 164 GLY A C 1
ATOM 1210 O O . GLY A 1 164 ? -13.596 -47.026 33.211 1.00 49.75 164 GLY A O 1
ATOM 1211 N N . ARG A 1 165 ? -15.863 -46.894 33.196 1.00 58.31 165 ARG A N 1
ATOM 1212 C CA . ARG A 1 165 ? -16.151 -47.104 34.624 1.00 58.31 165 ARG A CA 1
ATOM 1213 C C . ARG A 1 165 ? -15.966 -48.557 35.032 1.00 58.31 165 ARG A C 1
ATOM 1215 O O . ARG A 1 165 ? -16.227 -49.424 34.171 1.00 58.31 165 ARG A O 1
#

Solvent-accessible surface area (backbone atoms only — not comparable to full-atom values): 10781 Å² total; per-residue (Å²): 138,88,82,89,88,88,83,90,82,82,85,85,81,88,86,81,82,87,84,79,82,92,81,84,89,79,92,77,87,87,79,85,79,79,82,80,71,82,76,77,73,77,73,79,72,80,72,75,76,74,78,82,70,74,64,65,72,74,75,46,56,69,34,35,68,70,61,47,34,61,49,44,25,82,58,76,42,79,46,81,54,99,71,36,38,38,36,32,39,71,58,98,60,30,36,38,36,41,33,25,31,71,34,85,92,70,82,40,53,22,26,77,48,70,50,25,23,39,75,90,63,51,79,38,62,64,84,35,69,64,42,47,48,52,46,42,53,22,32,52,54,20,52,53,51,54,53,52,54,63,62,58,66,70,78,69,82,72,89,82,85,83,90,83,134